Protein AF-A0A918J5C9-F1 (afdb_monomer)

Radius of gyration: 15.06 Å; Cα contacts (8 Å, |Δi|>4): 57; chains: 1; bounding box: 24×52×28 Å

Sequence (69 aa):
MHASYPMINVLLTVLWTRPQVYIDVGVICYAIPRKAHHEYLRGLFDAGSGKRVMLGYDQMNRLKTNRFF

Mean predicted aligned error: 7.38 Å

Nearest PDB structures (foldseek):
  5i45-assembly1_A  TM=6.635E-01  e=2.813E+00  Francisella tularensis subsp. tularensis SCHU S4
  7k2t-assembly1_C  TM=4.630E-01  e=6.897E+00  Aquifex aeolicus VF5
  4x5o-assembly1_B  TM=4.716E-01  e=8.910E+00  Homo sapiens

pLDDT: mean 82.02, std 13.87, range [42.28, 94.75]

Solvent-accessible surface area (backbone atoms only — not comparable to full-atom values): 4289 Å² total; per-residue (Å²): 85,60,58,55,68,90,44,56,71,62,44,48,52,48,47,69,78,35,79,87,59,68,40,32,47,23,44,40,69,74,74,44,59,72,65,60,42,52,54,53,51,47,54,41,42,78,69,70,46,50,93,39,59,42,87,44,84,76,64,89,70,74,83,81,77,84,69,91,127

Foldseek 3Di:
DPCPPPCLVVSLVCCVVPVPAADEHQVVCPPDDPVVSVVSLVSCVVSVNNVRYDYDVPDPDPPPPPDDD

Organism: NCBI:txid228955

Secondary structure (DSSP, 8-state):
--TTTT-HHHHHHHHHH-TT--EE-HHHHHHS-HHHHHHHHHHHHHTT-GGGEE-----S---------

Structure (mmCIF, N/CA/C/O backbone):
data_AF-A0A918J5C9-F1
#
_entry.id   AF-A0A918J5C9-F1
#
loop_
_atom_site.group_PDB
_atom_site.id
_atom_site.type_symbol
_atom_site.label_atom_id
_atom_site.label_alt_id
_atom_site.label_comp_id
_atom_site.label_asym_id
_atom_site.label_entity_id
_atom_site.label_seq_id
_atom_site.pdbx_PDB_ins_code
_atom_site.Cartn_x
_atom_site.Cartn_y
_atom_site.Cartn_z
_atom_site.occupancy
_atom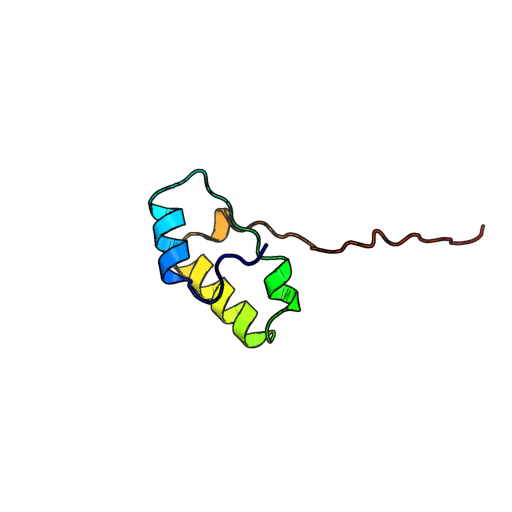_site.B_iso_or_equiv
_atom_site.auth_seq_id
_atom_site.auth_comp_id
_atom_site.auth_asym_id
_atom_site.auth_atom_id
_atom_site.pdbx_PDB_model_num
ATOM 1 N N . MET A 1 1 ? 10.572 5.905 4.647 1.00 66.94 1 MET A N 1
ATOM 2 C CA . MET A 1 1 ? 10.487 4.486 5.105 1.00 66.94 1 MET A CA 1
ATOM 3 C C . MET A 1 1 ? 10.014 3.597 3.941 1.00 66.94 1 MET A C 1
ATOM 5 O O . MET A 1 1 ? 9.431 4.132 3.011 1.00 66.94 1 MET A O 1
ATOM 9 N N . HIS A 1 2 ? 10.295 2.281 3.927 1.00 84.62 2 HIS A N 1
ATOM 10 C CA . HIS A 1 2 ? 10.155 1.417 2.724 1.00 84.62 2 HIS A CA 1
ATOM 11 C C . HIS A 1 2 ? 8.884 0.546 2.648 1.00 84.62 2 HIS A C 1
ATOM 13 O O . HIS A 1 2 ? 8.795 -0.313 1.776 1.00 84.62 2 HIS A O 1
ATOM 19 N N . ALA A 1 3 ? 7.913 0.721 3.555 1.00 86.00 3 ALA A N 1
ATOM 20 C CA . ALA A 1 3 ? 6.692 -0.100 3.629 1.00 86.00 3 ALA A CA 1
ATOM 21 C C . ALA A 1 3 ? 6.931 -1.612 3.400 1.00 86.00 3 ALA A C 1
ATOM 23 O O . ALA A 1 3 ? 6.149 -2.269 2.718 1.00 86.00 3 ALA A O 1
ATOM 24 N N . SER A 1 4 ? 8.046 -2.148 3.912 1.00 88.00 4 SER A N 1
ATOM 25 C CA . SER A 1 4 ? 8.472 -3.545 3.739 1.00 88.00 4 SER A CA 1
ATOM 26 C C . SER A 1 4 ? 8.512 -4.056 2.292 1.00 88.00 4 SER A C 1
ATOM 28 O O . SER A 1 4 ? 8.430 -5.264 2.090 1.00 88.00 4 SER A O 1
ATOM 30 N N . TYR A 1 5 ? 8.647 -3.192 1.283 1.00 87.19 5 TYR A N 1
ATOM 31 C CA . TYR A 1 5 ? 8.808 -3.647 -0.098 1.00 87.19 5 TYR A CA 1
ATOM 32 C C . TYR A 1 5 ? 10.058 -4.555 -0.221 1.00 87.19 5 TYR A C 1
ATOM 34 O O . TYR A 1 5 ? 11.050 -4.336 0.475 1.00 87.19 5 TYR A O 1
ATOM 42 N N . PRO A 1 6 ? 10.030 -5.627 -1.037 1.00 90.06 6 PRO A N 1
ATOM 43 C CA . PRO A 1 6 ? 8.906 -6.149 -1.827 1.00 90.06 6 PRO A CA 1
ATOM 44 C C . PRO A 1 6 ? 7.985 -7.133 -1.063 1.00 90.06 6 PRO A C 1
ATOM 46 O O . PRO A 1 6 ? 7.138 -7.791 -1.664 1.00 90.06 6 PRO A O 1
ATOM 49 N N . MET A 1 7 ? 8.128 -7.275 0.255 1.00 92.12 7 MET A N 1
ATOM 50 C CA . MET A 1 7 ? 7.456 -8.285 1.087 1.00 92.12 7 MET A CA 1
ATOM 51 C C . MET A 1 7 ? 6.039 -7.875 1.544 1.00 92.12 7 MET A C 1
ATOM 53 O O . MET A 1 7 ? 5.754 -7.809 2.745 1.00 92.12 7 MET A O 1
ATOM 57 N N . ILE A 1 8 ? 5.112 -7.659 0.602 1.00 90.44 8 ILE A N 1
ATOM 58 C CA . ILE A 1 8 ? 3.741 -7.204 0.920 1.00 90.44 8 ILE A CA 1
ATOM 59 C C . ILE A 1 8 ? 2.983 -8.161 1.854 1.00 90.44 8 ILE A C 1
ATOM 61 O O . ILE A 1 8 ? 2.313 -7.715 2.778 1.00 90.44 8 ILE A O 1
ATOM 65 N N . ASN A 1 9 ? 3.132 -9.478 1.688 1.00 91.00 9 ASN A N 1
ATOM 66 C CA . ASN A 1 9 ? 2.418 -10.461 2.514 1.00 91.00 9 ASN A CA 1
ATOM 67 C C . ASN A 1 9 ? 2.845 -10.398 3.986 1.00 91.00 9 ASN A C 1
ATOM 69 O O . ASN A 1 9 ? 2.012 -10.478 4.886 1.00 91.00 9 ASN A O 1
ATOM 73 N N . VAL A 1 10 ? 4.144 -10.206 4.237 1.00 91.75 10 VAL A N 1
ATOM 74 C CA . VAL A 1 10 ? 4.675 -10.053 5.599 1.00 91.75 10 VAL A CA 1
ATOM 75 C C . VAL A 1 10 ? 4.160 -8.754 6.211 1.00 91.75 10 VAL A C 1
ATOM 77 O O . VAL A 1 10 ? 3.726 -8.746 7.363 1.00 91.75 10 VAL A O 1
ATOM 80 N N . LEU A 1 11 ? 4.138 -7.672 5.426 1.00 92.56 11 LEU A N 1
ATOM 81 C CA . LEU A 1 11 ? 3.585 -6.395 5.864 1.00 92.56 11 LEU A CA 1
ATOM 82 C C . LEU A 1 11 ? 2.111 -6.511 6.250 1.00 92.56 11 LEU A C 1
ATOM 84 O O . LEU A 1 11 ? 1.715 -6.021 7.307 1.00 92.56 11 LEU A O 1
ATOM 88 N N . LEU A 1 12 ? 1.305 -7.177 5.422 1.00 91.69 12 LEU A N 1
ATOM 89 C CA . LEU A 1 12 ? -0.105 -7.400 5.714 1.00 91.69 12 LEU A CA 1
ATOM 90 C C . LEU A 1 12 ? -0.265 -8.180 7.018 1.00 91.69 12 LEU A C 1
ATOM 92 O O . LEU A 1 12 ? -1.030 -7.746 7.871 1.00 91.69 12 LEU A O 1
ATOM 96 N N . THR A 1 13 ? 0.507 -9.242 7.246 1.00 93.25 13 THR A N 1
ATOM 97 C CA . THR A 1 13 ? 0.472 -9.978 8.522 1.00 93.25 13 THR A CA 1
ATOM 98 C C . THR A 1 13 ? 0.785 -9.079 9.724 1.00 93.25 13 THR A C 1
ATOM 100 O O . THR A 1 13 ? 0.112 -9.159 10.754 1.00 93.25 13 THR A O 1
ATOM 103 N N . VAL A 1 14 ? 1.759 -8.172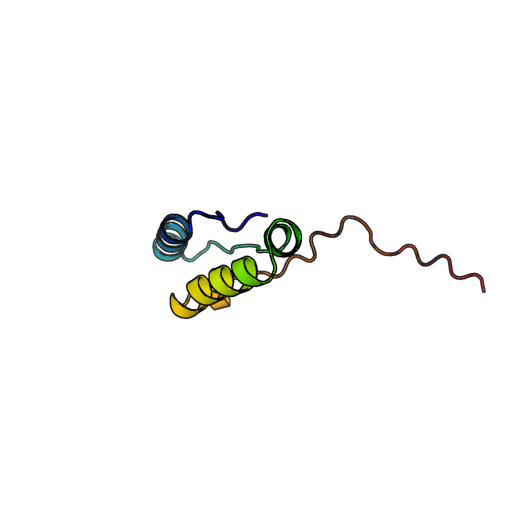 9.609 1.00 92.31 14 VAL A N 1
ATOM 104 C CA . VAL A 1 14 ? 2.054 -7.193 10.672 1.00 92.31 14 VAL A CA 1
ATOM 105 C C . VAL A 1 14 ? 0.881 -6.236 10.884 1.00 92.31 14 VAL A C 1
ATOM 107 O O . VAL A 1 14 ? 0.479 -6.010 12.022 1.00 92.31 14 VAL A O 1
ATOM 110 N N . LEU A 1 15 ? 0.296 -5.713 9.809 1.00 91.50 15 LEU A N 1
ATOM 111 C CA . LEU A 1 15 ? -0.850 -4.807 9.874 1.00 91.50 15 LEU A CA 1
ATOM 112 C C . LEU A 1 15 ? -2.104 -5.490 10.438 1.00 91.50 15 LEU A C 1
ATOM 114 O O . LEU A 1 15 ? -2.894 -4.853 11.132 1.00 91.50 15 LEU A O 1
ATOM 118 N N . TRP A 1 16 ? -2.295 -6.777 10.168 1.00 89.62 16 TRP A N 1
ATOM 119 C CA . TRP A 1 16 ? -3.386 -7.568 10.733 1.00 89.62 16 TRP A CA 1
ATOM 120 C C . TRP A 1 16 ? -3.180 -7.841 12.224 1.00 89.62 16 TRP A C 1
ATOM 122 O O . TRP A 1 16 ? -4.109 -7.687 13.011 1.00 89.62 16 TRP A O 1
ATOM 132 N N . THR A 1 17 ? -1.963 -8.203 12.631 1.00 94.75 17 THR A N 1
ATOM 133 C CA . THR A 1 17 ? -1.659 -8.548 14.032 1.00 94.75 17 THR A CA 1
ATOM 134 C C . THR A 1 17 ? -1.497 -7.331 14.940 1.00 94.75 17 THR A C 1
ATOM 136 O O . THR A 1 17 ? -1.714 -7.434 16.146 1.00 94.75 17 THR A O 1
ATOM 139 N N . ARG A 1 18 ? -1.108 -6.175 14.390 1.00 91.19 18 ARG A N 1
ATOM 140 C CA . ARG A 1 18 ? -0.835 -4.949 15.149 1.00 91.19 18 ARG A CA 1
ATOM 141 C C . ARG A 1 18 ? -1.602 -3.760 14.560 1.00 91.19 18 ARG A C 1
ATOM 143 O O . ARG A 1 18 ? -1.064 -3.036 13.723 1.00 91.19 18 ARG A O 1
ATOM 150 N N . PRO A 1 19 ? -2.834 -3.487 15.030 1.00 87.62 19 PRO A N 1
ATOM 151 C CA . PRO A 1 19 ? -3.670 -2.421 14.472 1.00 87.62 19 PRO A CA 1
ATOM 152 C C . PRO A 1 19 ? -3.122 -1.003 14.713 1.00 87.62 19 PRO A C 1
ATOM 154 O O . PRO A 1 19 ? -3.532 -0.076 14.025 1.00 87.62 19 PRO A O 1
ATOM 157 N N . GLN A 1 20 ? -2.188 -0.833 15.654 1.00 89.81 20 GLN A N 1
ATOM 158 C CA . GLN A 1 20 ? -1.540 0.446 15.980 1.00 89.81 20 GLN A CA 1
ATOM 159 C C . GLN A 1 20 ? -0.430 0.843 14.992 1.00 89.81 20 GLN A C 1
ATOM 161 O O . GLN A 1 20 ? 0.102 1.948 15.078 1.00 89.81 20 GLN A O 1
ATOM 166 N N . VAL A 1 21 ? -0.043 -0.057 14.085 1.00 89.56 21 VAL A N 1
ATOM 167 C CA . VAL A 1 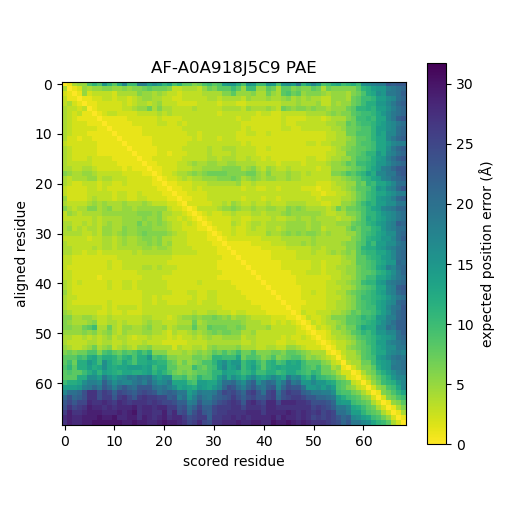21 ? 1.050 0.185 13.142 1.00 89.56 21 VAL A CA 1
ATOM 168 C C . VAL A 1 21 ? 0.538 0.952 11.927 1.00 89.56 21 VAL A C 1
ATOM 170 O O . VAL A 1 21 ? -0.440 0.563 11.288 1.00 89.56 21 VAL A O 1
ATOM 173 N N . TYR A 1 22 ? 1.266 2.012 11.589 1.00 89.75 22 TYR A N 1
ATOM 174 C CA . TYR A 1 22 ? 1.108 2.785 10.364 1.00 89.75 22 TYR A CA 1
ATOM 175 C C . TYR A 1 22 ? 2.342 2.609 9.491 1.00 89.75 22 TYR A C 1
ATOM 177 O O . TYR A 1 22 ? 3.435 2.333 9.991 1.00 89.75 22 TYR A O 1
ATOM 185 N N . ILE A 1 23 ? 2.157 2.743 8.184 1.00 89.25 23 ILE A N 1
ATOM 186 C CA . ILE A 1 23 ? 3.214 2.500 7.204 1.00 89.25 23 ILE A CA 1
ATOM 187 C C . ILE A 1 23 ? 3.436 3.751 6.369 1.00 89.25 23 ILE A C 1
ATOM 189 O O . ILE A 1 23 ? 2.481 4.410 5.976 1.00 89.25 23 ILE A O 1
ATOM 193 N N . ASP A 1 24 ? 4.695 4.061 6.083 1.00 88.56 24 ASP A N 1
ATOM 194 C CA . ASP A 1 24 ? 5.084 5.155 5.196 1.00 88.56 24 ASP A CA 1
ATOM 195 C C . ASP A 1 24 ? 5.596 4.602 3.862 1.00 88.56 24 ASP A C 1
ATOM 197 O O . ASP A 1 24 ? 6.405 3.667 3.838 1.00 88.56 24 ASP A O 1
ATOM 201 N N . VAL A 1 25 ? 5.120 5.201 2.768 1.00 86.00 25 VAL A N 1
ATOM 202 C CA . VAL A 1 25 ? 5.459 4.841 1.380 1.00 86.00 25 VAL A CA 1
ATOM 203 C C . VAL A 1 25 ? 6.377 5.868 0.703 1.00 86.00 25 VAL A C 1
ATOM 205 O O . VAL A 1 25 ? 6.623 5.776 -0.499 1.00 86.00 25 VAL A O 1
ATOM 208 N N . GLY A 1 26 ? 6.916 6.838 1.448 1.00 82.69 26 GLY A N 1
ATOM 209 C CA . GLY A 1 26 ? 7.688 7.942 0.873 1.00 82.69 26 GLY A CA 1
ATOM 210 C C . GLY A 1 26 ? 8.888 7.500 0.031 1.00 82.69 26 GLY A C 1
ATOM 211 O O . GLY A 1 26 ? 9.028 7.924 -1.114 1.00 82.69 26 GLY A O 1
ATOM 212 N N . VAL A 1 27 ? 9.718 6.576 0.534 1.00 83.12 27 VAL A N 1
ATOM 213 C CA . VAL A 1 27 ? 10.950 6.176 -0.180 1.00 83.12 27 VAL A CA 1
ATOM 214 C C . VAL A 1 27 ? 10.659 5.313 -1.416 1.00 83.12 27 VAL A C 1
ATOM 216 O O . VAL A 1 27 ? 11.392 5.372 -2.400 1.00 83.12 27 VAL A O 1
ATOM 219 N N . ILE A 1 28 ? 9.580 4.513 -1.401 1.00 86.44 28 ILE A N 1
ATOM 220 C CA . ILE A 1 28 ? 9.238 3.637 -2.535 1.00 86.44 28 ILE A CA 1
ATOM 221 C C . ILE A 1 28 ? 8.702 4.432 -3.725 1.00 86.44 28 ILE A C 1
ATOM 223 O O . ILE A 1 28 ? 8.820 3.974 -4.854 1.00 86.44 28 ILE A O 1
ATOM 227 N N . CYS A 1 29 ? 8.190 5.643 -3.511 1.00 83.12 29 CYS A N 1
ATOM 228 C CA . CYS A 1 29 ? 7.815 6.531 -4.610 1.00 83.12 29 CYS A CA 1
ATOM 229 C C . CYS A 1 29 ? 9.028 6.897 -5.495 1.00 83.12 29 CYS A C 1
ATOM 231 O O . CYS A 1 29 ? 8.882 7.063 -6.705 1.00 83.12 29 CYS A O 1
ATOM 233 N N . TYR A 1 30 ? 10.230 6.967 -4.907 1.00 83.75 30 TYR A N 1
ATOM 234 C CA . TYR A 1 30 ? 11.476 7.296 -5.611 1.00 83.75 30 TYR A CA 1
ATOM 235 C C . TYR A 1 30 ? 12.306 6.066 -6.003 1.00 83.75 30 TYR A C 1
ATOM 237 O O . TYR A 1 30 ? 13.026 6.102 -6.997 1.00 83.75 30 TYR A O 1
ATOM 245 N N . ALA A 1 31 ? 12.241 4.987 -5.217 1.00 86.56 31 ALA A N 1
ATOM 246 C CA . ALA A 1 31 ? 13.171 3.864 -5.335 1.00 86.56 31 ALA A CA 1
ATOM 247 C C . ALA A 1 31 ? 12.810 2.831 -6.418 1.00 86.56 31 ALA A C 1
ATOM 249 O O . ALA A 1 31 ? 13.669 2.033 -6.794 1.00 86.56 31 ALA A O 1
ATOM 250 N N . ILE A 1 32 ? 11.563 2.796 -6.903 1.00 89.38 32 ILE A N 1
ATOM 251 C CA . ILE A 1 32 ? 11.091 1.768 -7.848 1.00 89.38 32 ILE A CA 1
ATOM 252 C C . ILE A 1 32 ? 10.340 2.378 -9.042 1.00 89.38 32 ILE A C 1
ATOM 254 O O . ILE A 1 32 ? 9.830 3.496 -8.951 1.00 89.38 32 ILE A O 1
ATOM 258 N N . PRO A 1 33 ? 10.223 1.655 -10.177 1.00 92.25 33 PRO A N 1
ATOM 259 C CA . PRO A 1 33 ? 9.464 2.133 -11.326 1.00 92.25 33 PRO A CA 1
ATOM 260 C C . PRO A 1 33 ? 8.016 2.466 -10.962 1.00 92.25 33 PRO A C 1
ATOM 262 O O . PRO A 1 33 ? 7.350 1.719 -10.242 1.00 92.25 33 PRO A O 1
ATOM 265 N N . ARG A 1 34 ? 7.486 3.541 -11.555 1.00 88.94 34 ARG A N 1
ATOM 266 C CA . ARG A 1 34 ? 6.136 4.055 -11.268 1.00 88.94 34 ARG A CA 1
ATOM 267 C C . ARG A 1 34 ? 5.034 2.991 -11.378 1.00 88.94 34 ARG A C 1
ATOM 269 O O . ARG A 1 34 ? 4.083 3.010 -10.605 1.00 88.94 34 ARG A O 1
ATOM 276 N N . LYS A 1 35 ? 5.168 2.051 -12.322 1.00 93.19 35 LYS A N 1
ATOM 277 C CA . LYS A 1 35 ? 4.239 0.922 -12.478 1.00 93.19 35 LYS A CA 1
ATOM 278 C C . LYS A 1 35 ? 4.250 0.004 -11.248 1.00 93.19 35 LYS A C 1
ATOM 280 O O . LYS A 1 35 ? 3.194 -0.227 -10.671 1.00 93.19 35 LYS A O 1
ATOM 285 N N . ALA A 1 3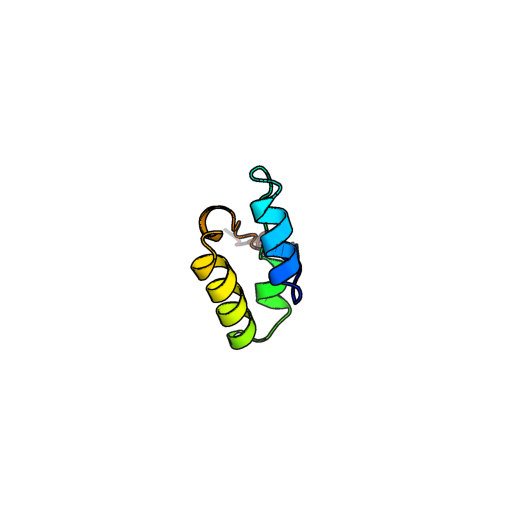6 ? 5.433 -0.438 -10.819 1.00 90.75 36 ALA A N 1
ATOM 286 C CA . ALA A 1 36 ? 5.601 -1.314 -9.658 1.00 90.75 36 ALA A CA 1
ATOM 287 C C . ALA A 1 36 ? 5.123 -0.640 -8.363 1.00 90.75 36 ALA A C 1
ATOM 289 O O . ALA A 1 36 ? 4.480 -1.274 -7.531 1.00 90.75 36 ALA A O 1
ATOM 290 N N . HIS A 1 37 ? 5.365 0.666 -8.224 1.00 90.62 37 HIS A N 1
ATOM 291 C CA . HIS A 1 37 ? 4.848 1.454 -7.108 1.00 90.62 37 HIS A CA 1
ATOM 292 C C . HIS A 1 37 ? 3.315 1.424 -7.029 1.00 90.62 37 HIS A C 1
ATOM 294 O O . HIS A 1 37 ? 2.754 1.120 -5.977 1.00 90.62 37 HIS A O 1
ATOM 300 N N . HIS A 1 38 ? 2.622 1.687 -8.140 1.00 90.81 38 HIS A N 1
ATOM 301 C CA . HIS A 1 38 ? 1.158 1.666 -8.155 1.00 90.81 38 HIS A CA 1
ATOM 302 C C . HIS A 1 38 ? 0.576 0.264 -7.947 1.00 90.81 38 HIS A C 1
ATOM 304 O O . HIS A 1 38 ? -0.439 0.134 -7.269 1.00 90.81 38 HIS A O 1
ATOM 310 N N . GLU A 1 39 ? 1.208 -0.778 -8.489 1.00 93.19 39 GLU A N 1
ATOM 311 C CA . GLU A 1 39 ? 0.797 -2.168 -8.252 1.00 93.19 39 GLU A CA 1
ATOM 312 C C . GLU A 1 39 ? 0.929 -2.544 -6.771 1.00 93.19 39 GLU A C 1
ATOM 314 O O . GLU A 1 39 ? 0.009 -3.127 -6.195 1.00 93.19 39 GLU A O 1
ATOM 319 N N . TYR A 1 40 ? 2.022 -2.130 -6.125 1.00 91.38 40 TYR A N 1
ATOM 320 C CA . TYR A 1 40 ? 2.232 -2.348 -4.695 1.00 91.38 40 TYR A CA 1
ATOM 321 C C . TYR A 1 40 ? 1.191 -1.618 -3.836 1.00 91.38 40 TYR A C 1
ATOM 323 O O . TYR A 1 40 ? 0.594 -2.208 -2.934 1.00 91.38 40 TYR A O 1
ATOM 331 N N . LEU A 1 41 ? 0.923 -0.343 -4.144 1.00 90.06 41 LEU A N 1
ATOM 332 C CA . LEU A 1 41 ? -0.111 0.433 -3.458 1.00 90.06 41 LEU A CA 1
ATOM 333 C C . LEU A 1 41 ? -1.495 -0.184 -3.642 1.00 90.06 41 LEU A C 1
ATOM 335 O O . LEU A 1 41 ? -2.245 -0.292 -2.675 1.00 90.06 41 LEU A O 1
ATOM 339 N N . ARG A 1 42 ? -1.823 -0.639 -4.854 1.00 92.25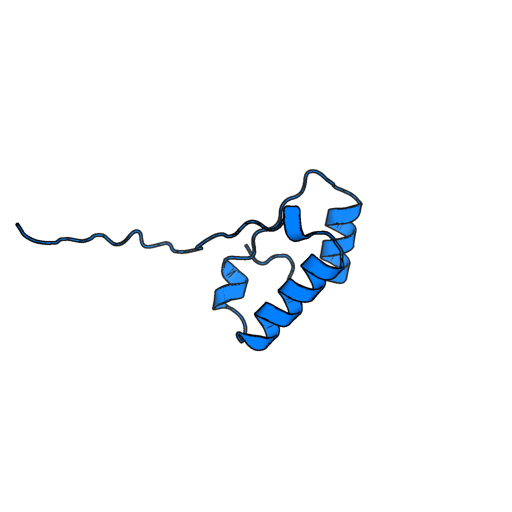 42 ARG A N 1
ATOM 340 C CA . ARG A 1 42 ? -3.093 -1.313 -5.120 1.00 92.25 42 ARG A CA 1
ATOM 341 C C . ARG A 1 42 ? -3.266 -2.543 -4.228 1.00 92.25 42 ARG A C 1
ATOM 343 O O . ARG A 1 42 ? -4.306 -2.665 -3.593 1.00 92.25 42 ARG A O 1
ATOM 350 N N . GLY A 1 43 ? -2.232 -3.374 -4.077 1.00 91.25 43 GLY A N 1
ATOM 351 C CA . GLY A 1 43 ? -2.273 -4.528 -3.172 1.00 91.25 43 GLY A CA 1
ATOM 352 C C . GLY A 1 43 ? -2.550 -4.157 -1.707 1.00 91.25 43 GLY A C 1
ATOM 353 O O . GLY A 1 43 ? -3.302 -4.850 -1.022 1.00 91.25 43 GLY A O 1
ATOM 354 N N . LEU A 1 44 ? -2.005 -3.036 -1.223 1.00 90.31 44 LEU A N 1
ATOM 355 C CA . LEU A 1 44 ? -2.267 -2.544 0.138 1.00 90.31 44 LEU A CA 1
ATOM 356 C C . LEU A 1 44 ? -3.707 -2.043 0.324 1.00 90.31 44 LEU A C 1
ATOM 358 O O . LEU A 1 44 ? -4.294 -2.228 1.397 1.00 90.31 44 LEU A O 1
ATOM 362 N N . PHE A 1 45 ? -4.270 -1.403 -0.702 1.00 91.25 45 PHE A N 1
ATOM 363 C CA . PHE A 1 45 ? -5.651 -0.920 -0.690 1.00 91.25 45 PHE A CA 1
ATOM 364 C C . PHE A 1 45 ? -6.655 -2.066 -0.800 1.00 91.25 45 PHE A C 1
ATOM 366 O O . PHE A 1 45 ? -7.591 -2.111 -0.001 1.00 91.25 45 PHE A O 1
ATOM 373 N N . ASP A 1 46 ? -6.420 -3.016 -1.706 1.00 92.88 46 ASP A N 1
ATOM 374 C CA . ASP A 1 46 ? -7.271 -4.196 -1.896 1.00 92.88 46 ASP A CA 1
ATOM 375 C C . ASP A 1 46 ? -7.309 -5.065 -0.622 1.00 92.88 46 ASP A C 1
ATOM 377 O O . ASP A 1 46 ? -8.347 -5.621 -0.271 1.00 92.88 46 ASP A O 1
ATOM 381 N N . ALA A 1 47 ? -6.216 -5.100 0.150 1.00 90.06 47 ALA A N 1
ATOM 382 C CA . ALA A 1 47 ? -6.154 -5.762 1.456 1.00 90.06 47 ALA A CA 1
ATOM 383 C C . ALA A 1 47 ? -6.799 -4.965 2.617 1.00 90.06 47 ALA A C 1
ATOM 385 O O . ALA A 1 47 ? -6.646 -5.336 3.784 1.00 90.06 47 ALA A O 1
ATOM 386 N N . GLY A 1 48 ? -7.461 -3.837 2.341 1.00 88.81 48 GLY A N 1
ATOM 387 C CA . GLY A 1 48 ? -8.156 -3.016 3.343 1.00 88.81 48 GLY A CA 1
ATOM 388 C C . GLY A 1 48 ? -7.241 -2.168 4.236 1.00 88.81 48 GLY A C 1
ATOM 389 O O . GLY A 1 48 ? -7.704 -1.554 5.198 1.00 88.81 48 GLY A O 1
ATOM 390 N N . SER A 1 49 ? -5.942 -2.089 3.933 1.00 84.81 49 SER A N 1
ATOM 391 C CA . SER A 1 49 ? -4.963 -1.372 4.762 1.00 84.81 49 SER A CA 1
ATOM 392 C C . SER A 1 49 ? -4.754 0.094 4.372 1.00 84.81 49 SER A C 1
ATOM 394 O O . SER A 1 49 ? -3.969 0.783 5.022 1.00 84.81 49 SER A O 1
ATOM 396 N N . GLY A 1 50 ? -5.490 0.604 3.378 1.00 81.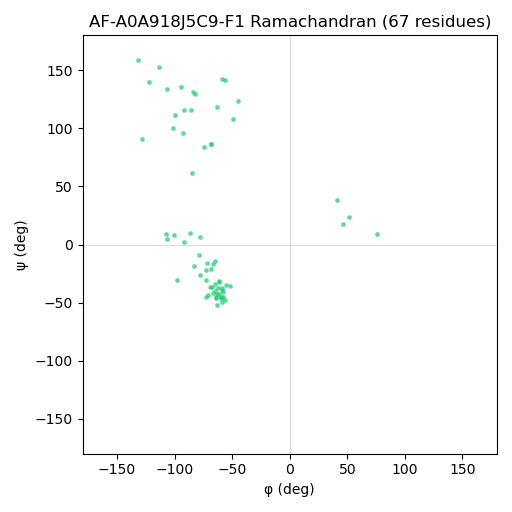81 50 GLY A N 1
ATOM 397 C CA . GLY A 1 50 ? -5.322 1.961 2.839 1.00 81.81 50 GLY A CA 1
ATOM 398 C C . GLY A 1 50 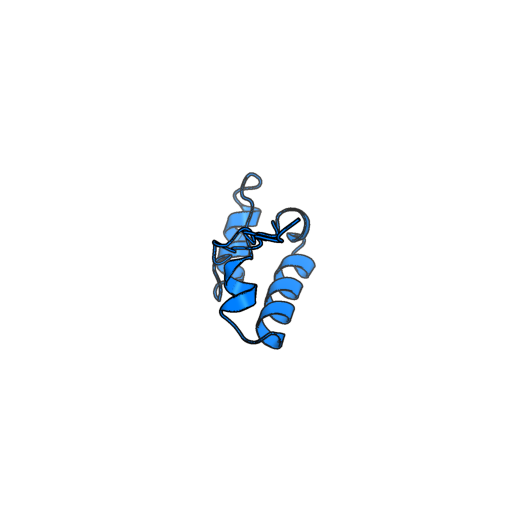? -5.414 3.087 3.878 1.00 81.81 50 GLY A C 1
ATOM 399 O O . GLY A 1 50 ? -4.650 4.042 3.809 1.00 81.81 50 GLY A O 1
ATOM 400 N N . LYS A 1 51 ? -6.262 2.951 4.911 1.00 85.44 51 LYS A N 1
ATOM 401 C CA . LYS A 1 51 ? -6.390 3.956 5.993 1.00 85.44 51 LYS A CA 1
ATOM 402 C C . LYS A 1 51 ? -5.131 4.119 6.855 1.00 85.44 51 LYS A C 1
ATOM 404 O O . LYS A 1 51 ? -5.042 5.070 7.623 1.00 85.44 51 LYS A O 1
ATOM 409 N N . ARG A 1 52 ? -4.186 3.181 6.763 1.00 87.06 52 ARG A N 1
ATOM 410 C CA . ARG A 1 52 ? -2.948 3.155 7.556 1.00 87.06 52 ARG A CA 1
ATOM 411 C C . ARG A 1 52 ? -1.712 3.533 6.741 1.00 87.06 52 ARG A C 1
ATOM 413 O O . ARG A 1 52 ? -0.600 3.466 7.261 1.00 87.06 52 ARG A O 1
ATOM 420 N N . VAL A 1 53 ? -1.908 3.919 5.481 1.00 86.94 53 VAL A N 1
ATOM 421 C CA . VAL A 1 53 ? -0.850 4.391 4.590 1.00 86.94 53 VAL A CA 1
ATOM 422 C C . VAL A 1 53 ? -0.648 5.886 4.814 1.00 86.94 53 VAL A C 1
ATOM 424 O O . VAL A 1 53 ? -1.537 6.692 4.550 1.00 86.94 53 VAL A O 1
ATOM 427 N N . MET A 1 54 ? 0.530 6.254 5.302 1.00 83.00 54 MET A N 1
ATOM 428 C CA . MET A 1 54 ? 0.983 7.631 5.449 1.00 83.00 54 MET A CA 1
ATOM 429 C C . MET A 1 54 ? 1.801 8.040 4.220 1.00 83.00 54 MET A C 1
ATOM 431 O O . MET A 1 54 ? 2.653 7.290 3.742 1.00 83.00 54 MET A O 1
ATOM 435 N N . LEU A 1 55 ? 1.536 9.245 3.712 1.00 72.81 55 LEU A N 1
ATOM 436 C CA . LEU A 1 55 ? 2.289 9.852 2.617 1.00 72.81 55 LEU A CA 1
ATOM 437 C C . LEU A 1 55 ? 3.418 10.719 3.186 1.00 72.81 55 LEU A C 1
ATOM 439 O O . LEU A 1 55 ? 3.201 11.881 3.531 1.00 72.81 55 LEU A O 1
ATOM 443 N N . GLY A 1 56 ? 4.625 10.165 3.278 1.00 70.44 56 GLY A N 1
ATOM 444 C CA . GLY A 1 56 ? 5.844 10.932 3.505 1.00 70.44 56 GLY A CA 1
ATOM 445 C C . GLY A 1 56 ? 6.375 11.518 2.197 1.00 70.44 56 GLY A C 1
ATOM 446 O O . GLY A 1 5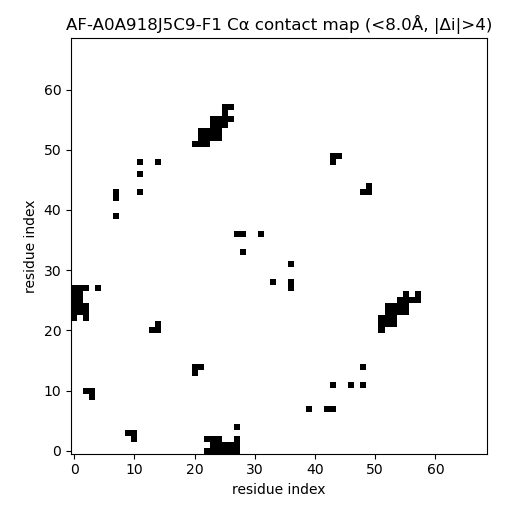6 ? 6.558 10.805 1.216 1.00 70.44 56 GLY A O 1
ATOM 447 N N . TYR A 1 57 ? 6.660 12.821 2.171 1.00 63.25 57 TYR A N 1
ATOM 448 C CA . TYR A 1 57 ? 7.294 13.469 1.013 1.00 63.25 57 TYR A CA 1
ATOM 449 C C . TYR A 1 57 ? 8.783 13.066 0.871 1.00 63.25 57 TYR A C 1
ATOM 451 O O . TYR A 1 57 ? 9.355 13.256 -0.197 1.00 63.25 57 TYR A O 1
ATOM 459 N N . ASP A 1 58 ? 9.385 12.488 1.929 1.00 66.75 58 ASP A N 1
ATOM 460 C CA . ASP A 1 58 ? 10.793 12.040 2.087 1.00 66.75 58 ASP A CA 1
ATOM 461 C C . ASP A 1 58 ? 11.855 13.050 1.610 1.00 66.75 58 ASP A C 1
ATOM 463 O O . ASP A 1 58 ? 13.016 12.725 1.384 1.00 66.75 58 ASP A O 1
ATOM 467 N N . GLN A 1 59 ? 11.469 14.314 1.452 1.00 65.94 59 GLN A N 1
ATOM 468 C CA . GLN A 1 59 ? 12.337 15.339 0.898 1.00 65.94 59 GLN A CA 1
ATOM 469 C C . GLN A 1 59 ? 13.091 16.052 2.006 1.00 65.94 59 GLN A C 1
ATOM 471 O O . GLN A 1 59 ? 12.513 16.767 2.822 1.00 65.94 59 GLN A O 1
ATOM 476 N N . MET A 1 60 ? 14.413 15.888 1.977 1.00 66.56 60 MET A N 1
ATOM 477 C CA . MET A 1 60 ? 15.347 16.560 2.881 1.00 66.56 60 MET A CA 1
ATOM 478 C C . MET A 1 60 ? 15.429 18.078 2.616 1.00 66.56 60 MET A C 1
ATOM 480 O O . MET A 1 60 ? 15.800 18.847 3.499 1.00 66.56 60 MET A O 1
ATOM 484 N N . ASN A 1 61 ? 15.037 18.541 1.422 1.00 62.44 61 ASN A N 1
ATOM 485 C CA . ASN A 1 61 ? 15.086 19.955 1.056 1.00 62.44 61 ASN A CA 1
ATOM 486 C C . ASN A 1 61 ? 13.708 20.616 1.155 1.00 62.44 61 ASN A C 1
ATOM 488 O O . ASN A 1 61 ? 12.904 20.582 0.224 1.00 62.44 61 ASN A O 1
ATOM 492 N N . ARG A 1 62 ? 13.478 21.346 2.252 1.00 51.31 62 ARG A N 1
ATOM 493 C CA . ARG A 1 62 ? 12.552 22.484 2.221 1.00 51.31 62 ARG A CA 1
ATOM 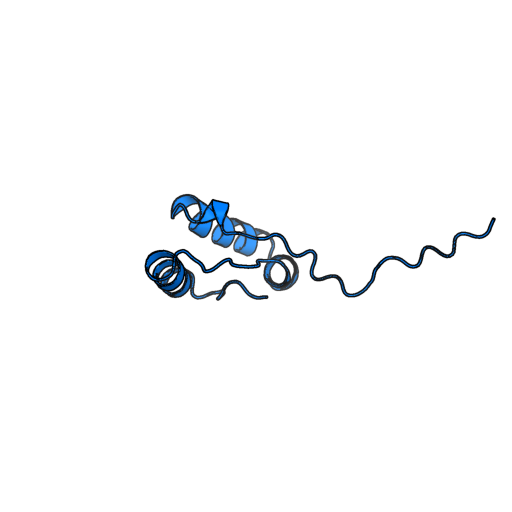494 C C . ARG A 1 62 ? 13.155 23.498 1.250 1.00 51.31 62 ARG A C 1
ATOM 496 O O . ARG A 1 62 ? 14.269 23.956 1.492 1.00 51.31 62 ARG A O 1
ATOM 503 N N . LEU A 1 63 ? 12.466 23.821 0.153 1.00 59.56 63 LEU A N 1
ATOM 504 C CA . LEU A 1 63 ? 12.915 24.853 -0.786 1.00 59.56 63 LEU A CA 1
ATOM 505 C C . LEU A 1 63 ? 13.274 26.120 0.008 1.00 59.56 63 LEU A C 1
ATOM 507 O O . LEU A 1 63 ? 12.393 26.797 0.537 1.00 59.56 63 LEU A O 1
ATOM 511 N N . LYS A 1 64 ? 14.570 26.439 0.121 1.00 52.00 64 LYS A N 1
ATOM 512 C CA . LYS A 1 64 ? 15.014 27.780 0.502 1.00 52.00 64 LYS A CA 1
ATOM 513 C C . LYS A 1 64 ? 14.784 28.655 -0.719 1.00 52.00 64 LYS A C 1
ATOM 515 O O . LYS A 1 64 ? 15.679 28.837 -1.540 1.00 52.00 64 LYS A O 1
ATOM 520 N N . THR A 1 65 ? 13.568 29.158 -0.879 1.00 53.50 65 THR A N 1
ATOM 521 C CA . THR A 1 65 ? 13.312 30.249 -1.812 1.00 53.50 65 THR A CA 1
ATOM 522 C C . THR A 1 65 ? 13.998 31.500 -1.263 1.00 53.50 65 THR A C 1
ATOM 524 O O . THR A 1 65 ? 13.384 32.301 -0.570 1.00 53.50 65 THR A O 1
ATOM 527 N N . ASN A 1 66 ? 15.283 31.674 -1.580 1.00 52.91 66 ASN A N 1
ATOM 528 C CA . ASN A 1 66 ? 15.863 33.007 -1.708 1.00 52.91 66 ASN A CA 1
ATOM 529 C C . ASN A 1 66 ? 15.222 33.632 -2.953 1.00 52.91 66 ASN A C 1
ATOM 531 O O . ASN A 1 66 ? 15.741 33.499 -4.060 1.00 52.91 66 ASN A O 1
ATOM 535 N N . ARG A 1 67 ? 14.056 34.262 -2.794 1.00 42.84 67 ARG A N 1
ATOM 536 C CA . ARG A 1 67 ? 13.623 35.285 -3.746 1.00 42.84 67 ARG A CA 1
ATOM 537 C C . ARG A 1 67 ? 13.942 36.634 -3.132 1.00 42.84 67 ARG A C 1
ATOM 539 O O . ARG A 1 67 ? 13.356 37.006 -2.123 1.00 42.84 67 ARG A O 1
ATOM 546 N N . PHE A 1 68 ? 14.909 37.296 -3.757 1.00 42.28 68 PHE A N 1
ATOM 547 C CA . PHE A 1 68 ? 15.138 38.727 -3.670 1.00 42.28 68 PHE A CA 1
ATOM 548 C C . PHE A 1 68 ? 13.807 39.480 -3.803 1.00 42.28 68 PHE A C 1
ATOM 550 O O . PHE A 1 68 ? 13.108 39.297 -4.802 1.00 42.28 68 PHE A O 1
ATOM 557 N N . PHE A 1 69 ? 13.499 40.298 -2.802 1.00 49.38 69 PHE A N 1
ATOM 558 C CA . PHE A 1 69 ? 12.744 41.545 -2.891 1.00 49.38 69 PHE A CA 1
ATOM 559 C C . PHE A 1 69 ? 13.367 42.518 -1.893 1.00 49.38 69 PHE A C 1
ATOM 561 O O . PHE A 1 69 ? 13.772 42.040 -0.806 1.00 49.38 69 PHE A O 1
#